Protein AF-A0A151JWE5-F1 (afdb_monomer)

Structure (mmCIF, N/CA/C/O backbone):
data_AF-A0A151JWE5-F1
#
_entry.id   AF-A0A151JWE5-F1
#
loop_
_atom_site.group_PDB
_atom_site.id
_atom_site.type_symbol
_atom_site.label_atom_id
_atom_site.label_alt_id
_atom_site.label_comp_id
_atom_site.label_asym_id
_atom_site.label_entity_id
_atom_site.label_seq_id
_atom_site.pdbx_PDB_ins_code
_atom_site.Cartn_x
_atom_site.Cartn_y
_atom_site.Cartn_z
_atom_site.occupancy
_atom_site.B_iso_or_equiv
_atom_site.auth_seq_id
_atom_site.auth_comp_id
_atom_site.auth_asym_id
_atom_site.auth_atom_id
_atom_site.pdbx_PDB_model_num
ATOM 1 N N . ILE A 1 1 ? 24.139 -17.186 -4.060 1.00 72.81 1 ILE A N 1
ATOM 2 C CA . ILE A 1 1 ? 23.198 -18.020 -3.267 1.00 72.81 1 ILE A CA 1
ATOM 3 C C . ILE A 1 1 ? 23.162 -17.572 -1.804 1.00 72.81 1 ILE A C 1
ATOM 5 O O . ILE A 1 1 ? 22.095 -17.166 -1.374 1.00 72.81 1 ILE A O 1
ATOM 9 N N . ILE A 1 2 ? 24.296 -17.506 -1.084 1.00 84.50 2 ILE A N 1
ATOM 10 C CA . ILE A 1 2 ? 24.333 -16.996 0.308 1.00 84.50 2 ILE A CA 1
ATOM 11 C C . ILE A 1 2 ? 23.831 -15.543 0.440 1.00 84.50 2 ILE A C 1
ATOM 13 O O . ILE A 1 2 ? 23.081 -15.237 1.356 1.00 84.50 2 ILE A O 1
ATOM 17 N N . LEU A 1 3 ? 24.183 -14.654 -0.500 1.00 88.06 3 LEU A N 1
ATOM 18 C CA . LEU A 1 3 ? 23.767 -13.246 -0.449 1.00 88.06 3 LEU A CA 1
ATOM 19 C C . LEU A 1 3 ? 22.253 -13.092 -0.647 1.00 88.06 3 LEU A C 1
ATOM 21 O O . LEU A 1 3 ? 21.606 -12.410 0.134 1.00 88.06 3 LEU A O 1
ATOM 25 N N . PHE A 1 4 ? 21.688 -13.808 -1.623 1.00 89.19 4 PHE A N 1
ATOM 26 C CA . PHE A 1 4 ? 20.242 -13.865 -1.839 1.00 89.19 4 PHE A CA 1
ATOM 27 C C . PHE A 1 4 ? 19.512 -14.427 -0.612 1.00 89.19 4 PHE A C 1
ATOM 29 O O . PHE A 1 4 ? 18.560 -13.824 -0.132 1.00 89.19 4 PHE A O 1
ATOM 36 N N . HIS A 1 5 ? 20.015 -15.532 -0.056 1.00 93.00 5 HIS A N 1
ATOM 37 C CA . HIS A 1 5 ? 19.475 -16.141 1.155 1.00 93.00 5 HIS A CA 1
ATOM 38 C C . HIS A 1 5 ? 19.471 -15.159 2.341 1.00 93.00 5 HIS A C 1
ATOM 40 O O . HIS A 1 5 ? 18.443 -14.975 2.993 1.00 93.00 5 HIS A O 1
ATOM 46 N N . ASN A 1 6 ? 20.577 -14.449 2.573 1.00 92.94 6 ASN A N 1
ATOM 47 C CA . ASN A 1 6 ? 20.672 -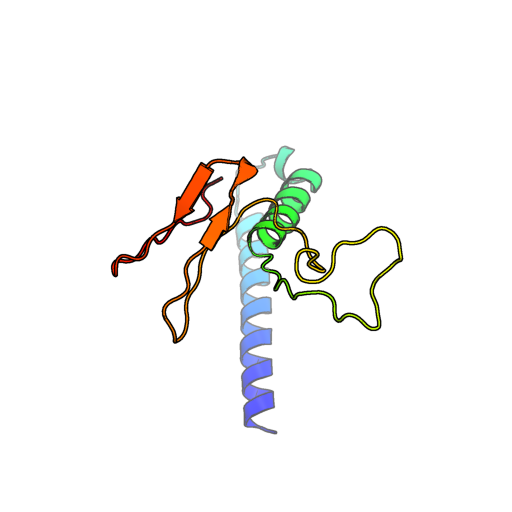13.457 3.642 1.00 92.94 6 ASN A CA 1
ATOM 48 C C . ASN A 1 6 ? 19.700 -12.289 3.423 1.00 92.94 6 ASN A C 1
ATOM 50 O O . ASN A 1 6 ? 19.013 -11.896 4.362 1.00 92.94 6 ASN A O 1
ATOM 54 N N . SER A 1 7 ? 19.568 -11.787 2.191 1.00 93.00 7 SER A N 1
ATOM 55 C CA . SER A 1 7 ? 18.572 -10.762 1.855 1.00 93.00 7 SER A CA 1
ATOM 56 C C . SER A 1 7 ? 17.145 -11.242 2.133 1.00 93.00 7 SER A C 1
ATOM 58 O O . SER A 1 7 ? 16.371 -10.517 2.755 1.00 93.00 7 SER A O 1
ATOM 60 N N . THR A 1 8 ? 16.803 -12.478 1.753 1.00 94.56 8 THR A N 1
ATOM 61 C CA . THR A 1 8 ? 15.467 -13.036 2.013 1.00 94.56 8 THR A CA 1
ATOM 62 C C . THR A 1 8 ? 15.183 -13.224 3.502 1.00 94.56 8 THR A C 1
ATOM 64 O O . THR A 1 8 ? 14.086 -12.903 3.949 1.00 94.56 8 THR A O 1
ATOM 67 N N . ILE A 1 9 ? 16.166 -13.665 4.298 1.00 96.06 9 ILE A N 1
ATOM 68 C CA . ILE A 1 9 ? 16.002 -13.828 5.750 1.00 96.06 9 ILE A CA 1
ATOM 69 C C . ILE A 1 9 ? 15.843 -12.477 6.448 1.00 96.06 9 ILE A C 1
ATOM 71 O O . ILE A 1 9 ? 15.027 -12.364 7.362 1.00 96.06 9 ILE A O 1
ATOM 75 N N . ILE A 1 10 ? 16.569 -11.442 6.016 1.00 96.19 10 ILE A N 1
ATOM 76 C CA . ILE A 1 10 ? 16.430 -10.090 6.577 1.00 96.19 10 ILE A CA 1
ATOM 77 C C . ILE A 1 10 ? 15.015 -9.557 6.327 1.00 96.19 10 ILE A C 1
ATOM 79 O O . ILE A 1 10 ? 14.370 -9.072 7.251 1.00 96.19 10 ILE A O 1
ATOM 83 N N . ILE A 1 11 ? 14.495 -9.710 5.107 1.00 96.44 11 ILE A N 1
ATOM 84 C CA . ILE A 1 11 ? 13.136 -9.265 4.766 1.00 96.44 11 ILE A CA 1
ATOM 85 C C . ILE A 1 11 ? 12.089 -10.066 5.552 1.00 96.44 11 ILE A C 1
ATOM 87 O O . ILE A 1 11 ? 11.165 -9.487 6.121 1.00 96.44 11 ILE A O 1
ATOM 91 N N . LEU A 1 12 ? 12.253 -11.389 5.644 1.00 96.50 12 LEU A N 1
ATOM 92 C CA . LEU A 1 12 ? 11.336 -12.257 6.382 1.00 96.50 12 LEU A CA 1
ATOM 93 C C . LEU A 1 12 ? 11.287 -11.891 7.872 1.00 96.50 12 LEU A C 1
ATOM 95 O O . LEU A 1 12 ? 10.208 -11.714 8.432 1.00 96.50 12 LEU A O 1
ATOM 99 N N . THR A 1 13 ? 12.449 -11.762 8.514 1.00 96.12 13 THR A N 1
ATOM 100 C CA . THR A 1 13 ? 12.540 -11.420 9.943 1.00 96.12 13 THR A CA 1
ATOM 101 C C . THR A 1 13 ? 12.033 -10.008 10.228 1.00 96.12 13 THR A C 1
ATOM 103 O O . THR A 1 13 ? 11.400 -9.777 11.258 1.00 96.12 13 THR A O 1
ATOM 106 N N . PHE A 1 14 ? 12.223 -9.067 9.303 1.00 96.62 14 PHE A N 1
ATOM 107 C CA . PHE A 1 14 ? 11.643 -7.732 9.405 1.00 96.62 14 PHE A CA 1
ATOM 108 C C . PHE A 1 14 ? 10.108 -7.768 9.412 1.00 96.62 14 PHE A C 1
ATOM 110 O O . PHE A 1 14 ? 9.477 -7.188 10.293 1.00 96.62 14 PHE A O 1
ATOM 117 N N . ILE A 1 15 ? 9.492 -8.507 8.486 1.00 96.50 15 ILE A N 1
ATOM 118 C CA . ILE A 1 15 ? 8.027 -8.614 8.412 1.00 96.50 15 ILE A CA 1
ATOM 119 C C . ILE A 1 15 ? 7.464 -9.319 9.654 1.00 96.50 15 ILE A C 1
ATOM 121 O O . ILE A 1 15 ? 6.482 -8.857 10.237 1.00 96.50 15 ILE A O 1
ATOM 125 N N . THR A 1 16 ? 8.085 -10.412 10.108 1.00 96.12 16 THR A N 1
ATOM 126 C CA . THR A 1 16 ? 7.581 -11.161 11.272 1.00 96.12 16 THR A CA 1
ATOM 127 C C . THR A 1 16 ? 7.698 -10.370 12.571 1.00 96.12 16 THR A C 1
ATOM 129 O O . THR A 1 16 ? 6.759 -10.374 13.368 1.00 96.12 16 THR A O 1
ATOM 132 N N . THR A 1 17 ? 8.797 -9.641 12.777 1.00 96.44 17 THR A N 1
ATOM 133 C CA . THR A 1 17 ? 8.962 -8.768 13.952 1.00 96.44 17 THR A CA 1
ATOM 134 C C . THR A 1 17 ? 7.993 -7.586 13.936 1.00 96.44 17 THR A C 1
ATOM 136 O O . THR A 1 17 ? 7.455 -7.233 14.986 1.00 96.44 17 THR A O 1
ATOM 139 N N . LEU A 1 18 ? 7.693 -7.027 12.759 1.00 95.00 18 LEU A N 1
ATOM 140 C CA . LEU A 1 18 ? 6.697 -5.967 12.595 1.00 95.00 18 LEU A CA 1
ATOM 141 C C . LEU A 1 18 ? 5.293 -6.451 12.982 1.00 95.00 18 LEU A C 1
ATOM 143 O O . LEU A 1 18 ? 4.616 -5.802 13.779 1.00 95.00 18 LEU A O 1
ATOM 147 N N . ILE A 1 19 ? 4.870 -7.614 12.481 1.00 96.25 19 ILE A N 1
ATOM 148 C CA . ILE A 1 19 ? 3.562 -8.200 12.821 1.00 96.25 19 ILE A CA 1
ATOM 149 C C . ILE A 1 19 ? 3.492 -8.520 14.318 1.00 96.25 19 ILE A C 1
ATOM 151 O O . ILE A 1 19 ? 2.513 -8.181 14.984 1.00 96.25 19 ILE A O 1
ATOM 155 N N . PHE A 1 20 ? 4.548 -9.120 14.868 1.00 95.56 20 PHE A N 1
ATOM 156 C CA . PHE A 1 20 ? 4.634 -9.428 16.293 1.00 95.56 20 PHE A CA 1
ATOM 157 C C . PHE A 1 20 ? 4.486 -8.172 17.163 1.00 95.56 20 PHE A C 1
ATOM 159 O O . PHE A 1 20 ? 3.719 -8.166 18.127 1.00 95.56 20 PHE A O 1
ATOM 166 N N . PHE A 1 21 ? 5.149 -7.077 16.784 1.00 95.06 21 PHE A N 1
ATOM 167 C CA . PHE A 1 21 ? 5.015 -5.789 17.459 1.00 95.06 21 PHE A CA 1
ATOM 168 C C . PHE A 1 21 ? 3.579 -5.242 17.409 1.00 95.06 21 PHE A C 1
ATOM 170 O O . PHE A 1 21 ? 3.078 -4.759 18.427 1.00 95.06 21 PHE A O 1
ATOM 177 N N . ILE A 1 22 ? 2.892 -5.345 16.265 1.00 92.38 22 ILE A N 1
ATOM 178 C CA . ILE A 1 22 ? 1.494 -4.902 16.121 1.00 92.38 22 ILE A CA 1
ATOM 179 C C . ILE A 1 22 ? 0.569 -5.692 17.054 1.00 92.38 22 ILE A C 1
ATOM 181 O O . ILE A 1 22 ? -0.264 -5.091 17.734 1.00 92.38 22 ILE A O 1
ATOM 185 N N . ILE A 1 23 ? 0.739 -7.015 17.137 1.00 91.88 23 ILE A N 1
ATOM 186 C CA . ILE A 1 23 ? -0.070 -7.876 18.014 1.00 91.88 23 ILE A CA 1
ATOM 187 C C . ILE A 1 23 ? 0.137 -7.491 19.480 1.00 91.88 23 ILE A C 1
ATOM 189 O O . ILE A 1 23 ? -0.832 -7.259 20.202 1.00 91.88 23 ILE A O 1
ATOM 193 N N . ILE A 1 24 ? 1.394 -7.351 19.912 1.00 92.88 24 ILE A N 1
ATOM 194 C CA . ILE A 1 24 ? 1.730 -6.920 21.275 1.00 92.88 24 ILE A CA 1
ATOM 195 C C . ILE A 1 24 ? 1.078 -5.575 21.592 1.00 92.88 24 ILE A C 1
ATOM 197 O O . ILE A 1 24 ? 0.421 -5.410 22.621 1.00 92.88 24 ILE A O 1
ATOM 201 N N . ARG A 1 25 ? 1.231 -4.604 20.690 1.00 89.12 25 ARG A N 1
ATO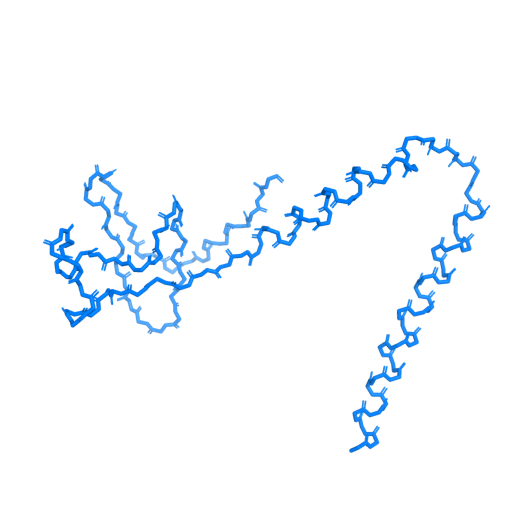M 202 C CA . ARG A 1 25 ? 0.688 -3.258 20.871 1.00 89.12 25 ARG A CA 1
ATOM 203 C C . ARG A 1 25 ? -0.839 -3.250 20.912 1.00 89.12 25 ARG A C 1
ATOM 205 O O . ARG A 1 25 ? -1.406 -2.440 21.638 1.00 89.12 25 ARG A O 1
ATOM 212 N N . SER A 1 26 ? -1.492 -4.151 20.179 1.00 82.38 26 SER A N 1
ATOM 213 C CA . SER A 1 26 ? -2.945 -4.331 20.216 1.00 82.38 26 SER A CA 1
ATOM 214 C C . SER A 1 26 ? -3.422 -4.833 21.583 1.00 82.38 26 SER A C 1
ATOM 216 O O . SER A 1 26 ? -4.360 -4.268 22.137 1.00 82.38 26 SER A O 1
ATOM 218 N N . ILE A 1 27 ? -2.724 -5.805 22.183 1.00 87.12 27 ILE A N 1
ATOM 219 C CA . ILE A 1 27 ? -3.067 -6.356 23.508 1.00 87.12 27 ILE A CA 1
ATOM 220 C C . ILE A 1 27 ? -2.921 -5.300 24.615 1.00 87.12 27 ILE A C 1
ATOM 222 O O . ILE A 1 27 ? -3.749 -5.232 25.522 1.00 87.12 27 ILE A O 1
ATOM 226 N N . TYR A 1 28 ? -1.889 -4.454 24.543 1.00 88.25 28 TYR A N 1
ATOM 227 C CA . TYR A 1 28 ? -1.669 -3.384 25.524 1.00 88.25 28 TYR A CA 1
ATOM 228 C C . TYR A 1 28 ? -2.550 -2.145 25.309 1.00 88.25 28 TYR A C 1
ATOM 230 O O . TYR A 1 28 ? -2.554 -1.241 26.150 1.00 88.25 28 TYR A O 1
ATOM 238 N N . ASN A 1 29 ? -3.296 -2.066 24.206 1.00 83.69 29 ASN A N 1
ATOM 239 C CA . ASN A 1 29 ? -4.150 -0.921 23.936 1.00 83.69 29 ASN A CA 1
ATOM 240 C C . ASN A 1 29 ? -5.471 -1.023 24.717 1.00 83.69 29 ASN A C 1
ATOM 242 O O . ASN A 1 29 ? -6.293 -1.901 24.477 1.00 83.69 29 ASN A O 1
ATOM 246 N N . LYS A 1 30 ? -5.706 -0.076 25.630 1.00 75.75 30 LYS A N 1
ATOM 247 C CA . LYS A 1 30 ? -6.943 0.002 26.429 1.00 75.75 30 LYS A CA 1
ATOM 248 C C . LYS A 1 30 ? -8.132 0.585 25.644 1.00 75.75 30 LYS A C 1
ATOM 250 O O . LYS A 1 30 ? -9.272 0.475 26.090 1.00 75.75 30 LYS A O 1
ATOM 255 N N . LEU A 1 31 ? -7.880 1.221 24.496 1.00 79.44 31 LEU A N 1
ATOM 256 C CA . LEU A 1 31 ? -8.904 1.830 23.647 1.00 79.44 31 LEU A CA 1
ATOM 257 C C . LEU A 1 31 ? -9.496 0.785 22.692 1.00 79.44 31 LEU A C 1
ATOM 259 O O . LEU A 1 31 ? -8.896 0.454 21.670 1.00 79.44 31 LEU A O 1
ATOM 263 N N . I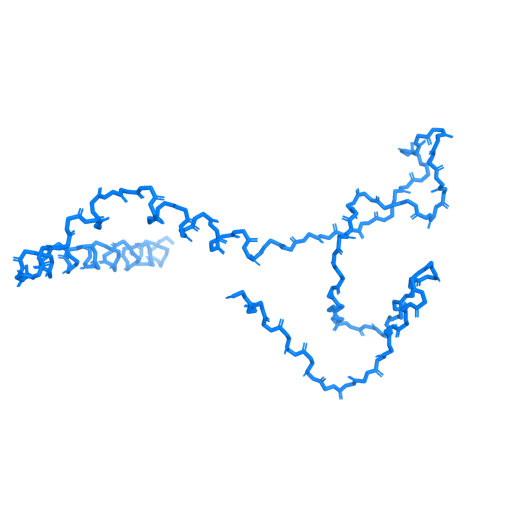LE A 1 32 ? -10.692 0.285 23.011 1.00 70.12 32 ILE A N 1
ATOM 264 C CA . ILE A 1 32 ? -11.430 -0.650 22.154 1.00 70.12 32 ILE A CA 1
ATOM 265 C C . ILE A 1 32 ? -12.335 0.155 21.214 1.00 70.12 32 ILE A C 1
ATOM 267 O O . ILE A 1 32 ? -13.462 0.506 21.561 1.00 70.12 32 ILE A O 1
ATOM 271 N N . ASN A 1 33 ? -11.850 0.440 20.005 1.00 73.00 33 ASN A N 1
ATOM 272 C CA . ASN A 1 33 ? -12.684 0.965 18.923 1.00 73.00 33 ASN A CA 1
ATOM 273 C C . ASN A 1 33 ? -13.383 -0.202 18.213 1.00 73.00 33 ASN A C 1
ATOM 275 O O . ASN A 1 33 ? -12.777 -0.879 17.387 1.00 73.00 33 ASN A O 1
ATOM 279 N N . ARG A 1 34 ? -14.668 -0.436 18.516 1.00 65.81 34 ARG A N 1
ATOM 280 C CA . ARG A 1 34 ? -15.466 -1.521 17.905 1.00 65.81 34 ARG A CA 1
ATOM 281 C C . ARG A 1 34 ? -15.578 -1.393 16.377 1.00 65.81 34 ARG A C 1
ATOM 283 O O . ARG A 1 34 ? -15.574 -2.408 15.695 1.00 65.81 34 ARG A O 1
ATOM 290 N N . PHE A 1 35 ? -15.597 -0.166 15.855 1.00 65.88 35 PHE A N 1
ATOM 291 C CA . PHE A 1 35 ? -15.661 0.121 14.415 1.00 65.88 35 PHE A CA 1
ATOM 292 C C . PHE A 1 35 ? -14.401 -0.288 13.635 1.00 65.88 35 PHE A C 1
ATOM 294 O O . PHE A 1 35 ? -14.459 -0.424 12.422 1.00 65.88 35 PHE A O 1
ATOM 301 N N . LEU A 1 36 ? -13.263 -0.512 14.306 1.00 63.69 36 LEU A N 1
ATOM 302 C CA . LEU A 1 36 ? -12.015 -0.904 13.639 1.00 63.69 36 LEU A CA 1
ATOM 303 C C . LEU A 1 36 ? -11.997 -2.394 13.241 1.00 63.69 36 LEU A C 1
ATOM 305 O O . LEU A 1 36 ? -11.213 -2.785 12.385 1.00 63.69 36 LEU A O 1
ATOM 309 N N . LEU A 1 37 ? -12.862 -3.220 13.846 1.00 62.84 37 LEU A N 1
ATOM 310 C CA . LEU A 1 37 ? -13.028 -4.642 13.505 1.00 62.84 37 LEU A CA 1
ATOM 311 C C . LEU A 1 37 ? -13.956 -4.866 12.301 1.00 62.84 37 LEU A C 1
ATOM 313 O O . LEU A 1 37 ? -14.034 -5.982 11.790 1.00 62.84 37 LEU A O 1
ATOM 317 N N . GLU A 1 38 ? -14.657 -3.832 11.830 1.00 71.12 38 GLU A N 1
ATOM 318 C CA . GLU A 1 38 ? -15.336 -3.885 10.538 1.00 71.12 38 GLU A CA 1
ATOM 319 C C . GLU A 1 38 ? -14.275 -3.753 9.437 1.00 71.12 38 GLU A C 1
ATOM 321 O O . GLU A 1 38 ? -13.897 -2.660 9.011 1.00 71.12 38 GLU A O 1
ATOM 326 N N . HIS A 1 39 ? -13.764 -4.911 9.012 1.00 66.94 39 HIS A N 1
ATOM 327 C CA . HIS A 1 39 ? -12.664 -5.063 8.056 1.00 66.94 39 HIS A CA 1
ATOM 328 C C . HIS A 1 39 ? -12.858 -4.284 6.747 1.00 66.94 3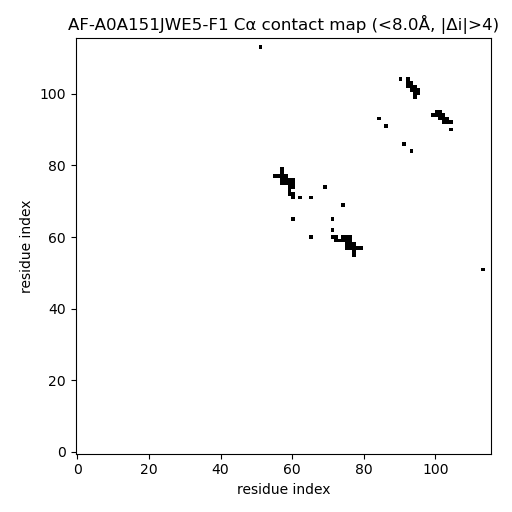9 HIS A C 1
ATOM 330 O O . HIS A 1 39 ? -11.883 -3.841 6.147 1.00 66.94 39 HIS A O 1
ATOM 336 N N . GLN A 1 40 ? -14.104 -4.036 6.346 1.00 67.56 40 GLN A N 1
ATOM 337 C CA . GLN A 1 40 ? -14.449 -3.423 5.067 1.00 67.56 40 GLN A CA 1
ATOM 338 C C . GLN A 1 40 ? -13.814 -2.039 4.849 1.00 67.56 40 GLN A C 1
ATOM 340 O O . GLN A 1 40 ? -13.453 -1.704 3.726 1.00 67.56 40 GLN A O 1
ATOM 345 N N . THR A 1 41 ? -13.623 -1.233 5.899 1.00 75.81 41 THR A N 1
ATOM 346 C CA . THR A 1 41 ? -13.002 0.098 5.746 1.00 75.81 41 THR A CA 1
ATOM 347 C C . THR A 1 41 ? -11.495 0.017 5.505 1.00 75.81 41 THR A C 1
ATOM 349 O O . THR A 1 41 ? -10.977 0.727 4.648 1.00 75.81 41 THR A O 1
ATOM 352 N N . ILE A 1 42 ? -10.795 -0.874 6.211 1.00 81.50 42 ILE A N 1
ATOM 353 C CA . ILE A 1 42 ? -9.350 -1.094 6.047 1.00 81.50 42 ILE A CA 1
ATOM 354 C C . ILE A 1 42 ? -9.072 -1.720 4.679 1.00 81.50 42 ILE A C 1
ATOM 356 O O . ILE A 1 42 ? -8.086 -1.364 4.033 1.00 81.50 42 ILE A O 1
ATOM 360 N N . GLU A 1 43 ? -9.962 -2.608 4.227 1.00 80.00 43 GLU A N 1
ATOM 361 C CA . GLU A 1 43 ? -9.836 -3.249 2.925 1.00 80.00 43 GLU A CA 1
ATOM 362 C C . GLU A 1 43 ? -9.933 -2.244 1.773 1.00 80.00 43 GLU A C 1
ATOM 364 O O . GLU A 1 43 ? -9.066 -2.195 0.903 1.00 80.00 43 GLU A O 1
ATOM 369 N N . ILE A 1 44 ? -10.917 -1.346 1.838 1.00 81.31 44 ILE A N 1
ATOM 370 C CA . ILE A 1 44 ? -11.081 -0.282 0.842 1.00 81.31 44 ILE A CA 1
ATOM 371 C C . ILE A 1 44 ? -9.871 0.669 0.828 1.00 81.31 44 ILE A C 1
ATOM 373 O O . ILE A 1 44 ? -9.468 1.127 -0.239 1.00 81.31 44 ILE A O 1
ATOM 377 N N . ILE A 1 45 ? -9.268 0.966 1.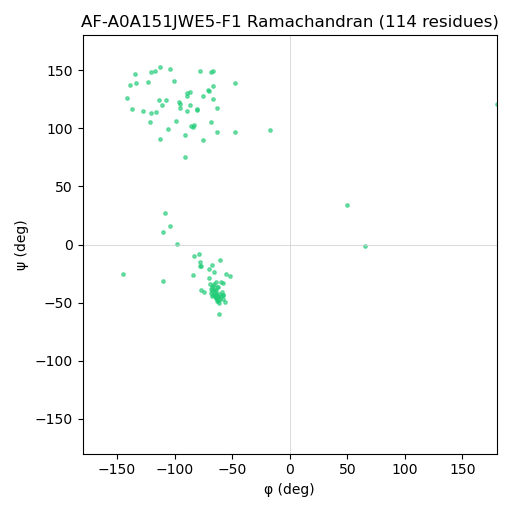986 1.00 83.81 45 ILE A N 1
ATOM 378 C CA . ILE A 1 45 ? -8.113 1.876 2.064 1.00 83.81 45 ILE A CA 1
ATOM 379 C C . ILE A 1 45 ? -6.876 1.277 1.380 1.00 83.81 45 ILE A C 1
ATOM 381 O O . ILE A 1 45 ? -6.196 2.002 0.651 1.00 83.81 45 ILE A O 1
ATOM 385 N N . TYR A 1 46 ? -6.573 -0.015 1.587 1.00 82.94 46 TYR A N 1
ATOM 386 C CA . TYR A 1 46 ? -5.407 -0.621 0.928 1.00 82.94 46 TYR A CA 1
ATOM 387 C C . TYR A 1 46 ? -5.626 -0.732 -0.582 1.00 82.94 46 TYR A C 1
ATOM 389 O O . TYR A 1 46 ? -4.723 -0.407 -1.348 1.00 82.94 46 TYR A O 1
ATOM 397 N N . GLU A 1 47 ? -6.827 -1.131 -1.011 1.00 79.19 47 GLU A N 1
ATOM 398 C CA . GLU A 1 47 ? -7.125 -1.311 -2.431 1.00 79.19 47 GLU A CA 1
ATOM 399 C C . GLU A 1 47 ? -7.036 0.037 -3.156 1.00 79.19 47 GLU A C 1
ATOM 401 O O . GLU A 1 47 ? -6.362 0.168 -4.177 1.00 79.19 47 GLU A O 1
ATOM 406 N N . TYR A 1 48 ? -7.630 1.084 -2.571 1.00 79.38 48 TYR A N 1
ATOM 407 C CA . TYR A 1 48 ? -7.582 2.436 -3.123 1.00 79.38 48 TYR A CA 1
ATOM 408 C C . TYR A 1 48 ? -6.162 3.007 -3.183 1.00 79.38 48 TYR A C 1
ATOM 410 O O . TYR A 1 48 ? -5.828 3.683 -4.154 1.00 79.38 48 TYR A O 1
ATOM 418 N N . SER A 1 49 ? -5.311 2.714 -2.193 1.00 79.88 49 SER A N 1
ATOM 419 C CA . SER A 1 49 ? -3.901 3.124 -2.199 1.00 79.88 49 SER A CA 1
ATOM 420 C C . SER A 1 49 ? -3.157 2.582 -3.422 1.00 79.88 49 SER A C 1
ATOM 422 O O . SER A 1 49 ? -2.438 3.334 -4.083 1.00 79.88 49 SER A O 1
ATOM 424 N N . ASP A 1 50 ? -3.368 1.314 -3.774 1.00 72.62 50 ASP A N 1
ATOM 425 C CA . ASP A 1 50 ? -2.721 0.695 -4.936 1.00 72.62 50 ASP A CA 1
ATOM 426 C C . ASP A 1 50 ? -3.241 1.273 -6.262 1.00 72.62 50 ASP A C 1
ATOM 428 O O . ASP A 1 50 ? -2.463 1.479 -7.199 1.00 72.62 50 ASP A O 1
ATOM 432 N N . PHE A 1 51 ? -4.523 1.651 -6.329 1.00 70.06 51 PHE A N 1
ATOM 433 C CA . PHE A 1 51 ? -5.102 2.293 -7.515 1.00 70.06 51 PHE A CA 1
ATOM 434 C C . PHE A 1 51 ? -4.520 3.681 -7.824 1.00 70.06 51 PHE A C 1
ATOM 436 O O . PHE A 1 51 ? -4.560 4.111 -8.979 1.00 70.06 51 PHE A O 1
ATOM 443 N N . THR A 1 52 ? -3.953 4.385 -6.839 1.00 67.06 52 THR A N 1
ATOM 444 C CA . THR A 1 52 ? -3.378 5.726 -7.062 1.00 67.06 52 THR A CA 1
ATOM 445 C C . THR A 1 52 ? -2.092 5.723 -7.896 1.00 67.06 52 THR A C 1
ATOM 447 O O . THR A 1 52 ? -1.770 6.737 -8.514 1.00 67.06 52 THR A O 1
ATOM 450 N N . ASN A 1 53 ? -1.383 4.591 -7.969 1.00 64.44 53 ASN A N 1
ATOM 451 C CA . ASN A 1 53 ? -0.061 4.491 -8.601 1.00 64.44 53 ASN A CA 1
ATOM 452 C C . ASN A 1 53 ? -0.076 3.821 -9.980 1.00 64.44 53 ASN A C 1
ATOM 454 O O . ASN A 1 53 ? 0.967 3.412 -10.490 1.00 64.44 53 ASN A O 1
ATOM 458 N N . ILE A 1 54 ? -1.247 3.691 -10.601 1.00 69.94 54 ILE A N 1
ATOM 459 C CA . ILE A 1 54 ? -1.361 3.005 -11.882 1.00 69.94 54 ILE A CA 1
ATOM 460 C C . ILE A 1 54 ? -1.017 3.969 -13.024 1.00 69.94 54 ILE A C 1
ATOM 462 O O . ILE A 1 54 ? -1.829 4.804 -13.428 1.00 69.94 54 ILE A O 1
ATOM 466 N N . SER A 1 55 ? 0.188 3.827 -13.573 1.00 67.62 55 SER A N 1
ATOM 467 C CA . SER A 1 55 ? 0.602 4.443 -14.833 1.00 67.62 55 SER A CA 1
ATOM 468 C C . SER A 1 55 ? 0.533 3.424 -15.974 1.00 67.62 55 SER A C 1
ATOM 470 O O . SER A 1 55 ? 0.865 2.251 -15.814 1.00 67.62 55 SER A O 1
ATOM 472 N N . PHE A 1 56 ? 0.078 3.874 -17.145 1.00 68.31 56 PHE A N 1
ATOM 473 C CA . PHE A 1 56 ? 0.045 3.063 -18.359 1.00 68.31 56 PHE A CA 1
ATOM 474 C C . PHE A 1 56 ? 0.598 3.853 -19.536 1.00 68.31 56 PHE A C 1
ATOM 476 O O . PHE A 1 56 ? 0.240 5.017 -19.733 1.00 68.31 56 PHE A O 1
ATOM 483 N N . ASP A 1 57 ? 1.384 3.177 -20.366 1.00 70.62 57 ASP A N 1
ATOM 484 C CA . ASP A 1 57 ? 1.846 3.724 -21.634 1.00 70.62 57 ASP A CA 1
ATOM 485 C C . ASP A 1 57 ? 0.741 3.663 -22.697 1.00 70.62 57 ASP A C 1
ATOM 487 O O . ASP A 1 57 ? -0.123 2.776 -22.704 1.00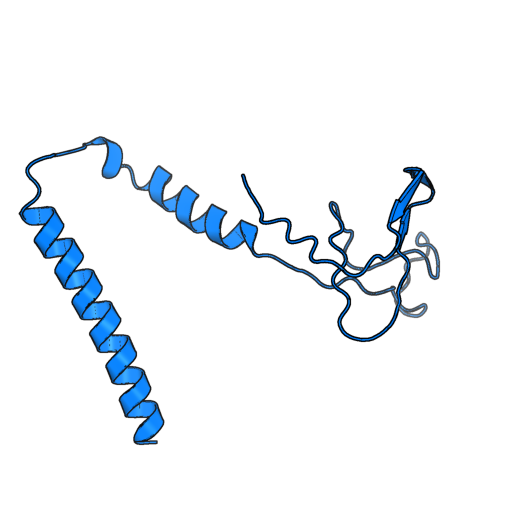 70.62 57 ASP A O 1
ATOM 491 N N . SER A 1 58 ? 0.765 4.621 -23.624 1.00 74.62 58 SER A N 1
ATOM 492 C CA . SER A 1 58 ? -0.207 4.722 -24.712 1.00 74.62 58 SER A CA 1
ATOM 493 C C . SER A 1 58 ? 0.508 4.816 -26.062 1.00 74.62 58 SER A C 1
ATOM 495 O O . SER A 1 58 ? 1.186 5.810 -26.330 1.00 74.62 58 SER A O 1
ATOM 497 N N . PHE A 1 59 ? 0.330 3.810 -26.924 1.00 80.00 59 PHE A N 1
ATOM 498 C CA . PHE A 1 59 ? 0.966 3.735 -28.245 1.00 80.00 59 PHE A CA 1
ATOM 499 C C . PHE A 1 59 ? -0.048 3.857 -29.393 1.00 80.00 59 PHE A C 1
ATOM 501 O O . PHE A 1 59 ? -1.229 3.533 -29.251 1.00 80.00 59 PHE A O 1
ATOM 508 N N . ILE A 1 60 ? 0.415 4.361 -30.543 1.00 82.12 60 ILE A N 1
ATOM 509 C CA . ILE A 1 60 ? -0.392 4.472 -31.767 1.00 82.12 60 ILE A CA 1
ATOM 510 C C . ILE A 1 60 ? -0.622 3.075 -32.350 1.00 82.12 60 ILE A C 1
ATOM 512 O O . ILE A 1 60 ? 0.333 2.327 -32.555 1.00 82.12 60 ILE A O 1
ATOM 516 N N . ILE A 1 61 ? -1.873 2.771 -32.707 1.00 83.50 61 ILE A N 1
ATOM 517 C CA . ILE A 1 61 ? -2.228 1.492 -33.334 1.00 83.50 61 ILE A CA 1
ATOM 518 C C . ILE A 1 61 ? -1.584 1.407 -34.728 1.00 83.50 61 ILE A C 1
ATOM 520 O O . ILE A 1 61 ? -1.827 2.286 -35.569 1.00 83.50 61 ILE A O 1
ATOM 524 N N . PRO A 1 62 ? -0.806 0.351 -35.029 1.00 80.38 62 PRO A N 1
ATOM 525 C CA . PRO A 1 62 ? -0.219 0.173 -36.348 1.00 80.38 62 PRO A CA 1
ATOM 526 C C . PRO A 1 62 ? -1.301 -0.120 -37.395 1.00 80.38 62 PRO A C 1
ATOM 528 O O . PRO A 1 62 ? -2.304 -0.781 -37.125 1.00 80.38 62 PRO A O 1
ATOM 531 N N . SER A 1 63 ? -1.071 0.321 -38.636 1.00 78.50 63 SER A N 1
ATOM 532 C CA . SER A 1 63 ? -2.058 0.225 -39.729 1.00 78.50 63 SER A CA 1
ATOM 533 C C . SER A 1 63 ? -2.565 -1.200 -39.994 1.00 78.50 63 SER A C 1
ATOM 535 O O . SER A 1 63 ? -3.678 -1.369 -40.479 1.00 78.50 63 SER A O 1
ATOM 537 N N . ASN A 1 64 ? -1.772 -2.217 -39.649 1.00 81.50 64 ASN A N 1
ATOM 538 C CA . ASN A 1 64 ? -2.093 -3.624 -39.885 1.00 81.50 64 ASN A CA 1
ATOM 539 C C . ASN A 1 64 ? -3.120 -4.196 -38.891 1.00 81.50 64 ASN A C 1
ATOM 541 O O . ASN A 1 64 ? -3.713 -5.232 -39.169 1.00 81.50 64 ASN A O 1
ATOM 545 N N . GLN A 1 65 ? -3.329 -3.547 -37.743 1.00 79.06 65 GLN A N 1
ATOM 546 C CA . GLN A 1 65 ? -4.247 -3.994 -36.681 1.00 79.06 65 GLN A CA 1
ATOM 547 C C . GLN A 1 65 ? -5.482 -3.084 -36.563 1.00 79.06 65 GLN A C 1
ATOM 549 O O . GLN A 1 65 ? -6.252 -3.155 -35.606 1.00 79.06 65 GLN A O 1
ATOM 554 N N . LEU A 1 66 ? -5.668 -2.191 -37.535 1.00 83.19 66 LEU A N 1
ATOM 555 C CA . LEU A 1 66 ? -6.636 -1.111 -37.464 1.00 83.19 66 LEU A CA 1
ATOM 556 C C . LEU A 1 66 ? -8.018 -1.579 -37.952 1.00 83.19 66 LEU A C 1
ATOM 558 O O . LEU A 1 66 ? -8.179 -1.988 -39.099 1.00 83.19 66 LEU A O 1
ATOM 562 N N . LEU A 1 67 ? -9.033 -1.503 -37.083 1.00 83.19 67 LEU A N 1
ATOM 563 C CA . LEU A 1 67 ? -10.417 -1.816 -37.459 1.00 83.19 67 LEU A CA 1
ATOM 564 C C . LEU A 1 67 ? -10.961 -0.789 -38.477 1.00 83.19 67 LEU A C 1
ATOM 566 O O . LEU A 1 67 ? -10.624 0.391 -38.373 1.00 83.19 67 LEU A O 1
ATOM 570 N N . PRO A 1 68 ?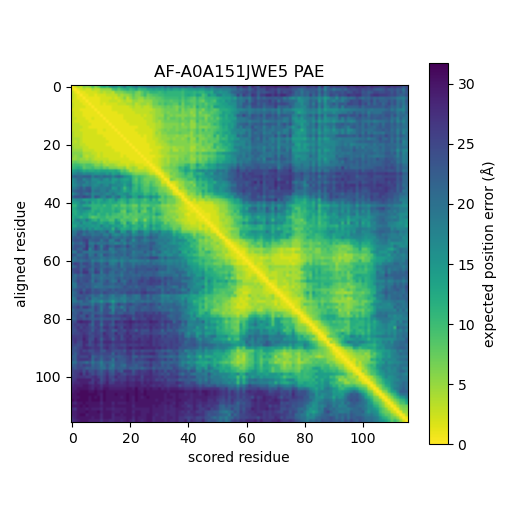 -11.875 -1.172 -39.393 1.00 79.69 68 PRO A N 1
ATOM 571 C CA . PRO A 1 68 ? -12.360 -0.307 -40.481 1.00 79.69 68 PRO A CA 1
ATOM 572 C C . PRO A 1 68 ? -13.060 0.989 -40.027 1.00 79.69 68 PRO A C 1
ATOM 574 O O . PRO A 1 68 ? -13.238 1.898 -40.828 1.00 79.69 68 PRO A O 1
ATOM 577 N N . ASN A 1 69 ? -13.422 1.108 -38.744 1.00 84.56 69 ASN A N 1
ATOM 578 C CA . ASN A 1 69 ? -14.046 2.295 -38.143 1.00 84.56 69 ASN A CA 1
ATOM 579 C C . ASN A 1 69 ? -13.096 3.070 -37.200 1.00 84.56 69 ASN A C 1
ATOM 581 O O . ASN A 1 69 ? -13.510 3.673 -36.206 1.00 84.56 69 ASN A O 1
ATOM 585 N N . LYS A 1 70 ? -11.785 2.983 -37.434 1.00 81.88 70 LYS A N 1
ATOM 586 C CA . LYS A 1 70 ? -10.748 3.661 -36.647 1.00 81.88 70 LYS A CA 1
ATOM 587 C C . LYS A 1 70 ? -9.951 4.594 -37.567 1.00 81.88 70 LYS A C 1
ATOM 589 O O . LYS A 1 70 ? -9.790 4.326 -38.751 1.00 81.88 70 LYS A O 1
ATOM 594 N N . PHE A 1 71 ? -9.460 5.709 -37.027 1.00 80.81 71 PHE A N 1
ATOM 595 C CA . PHE A 1 71 ? -8.665 6.675 -37.784 1.00 80.81 71 PHE A CA 1
ATOM 596 C C . PHE A 1 71 ? -7.182 6.311 -37.720 1.00 80.81 71 PHE A 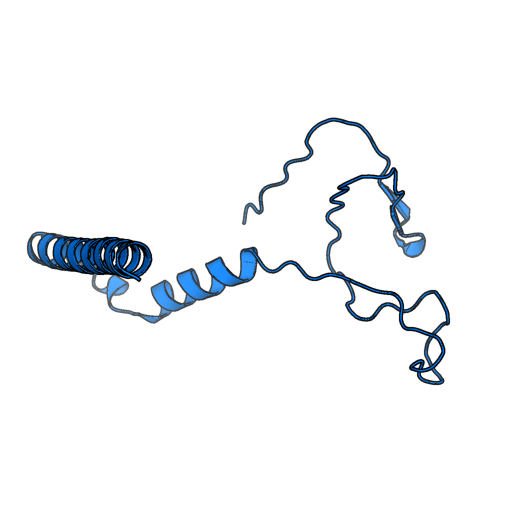C 1
ATOM 598 O O . PHE A 1 71 ? -6.629 6.098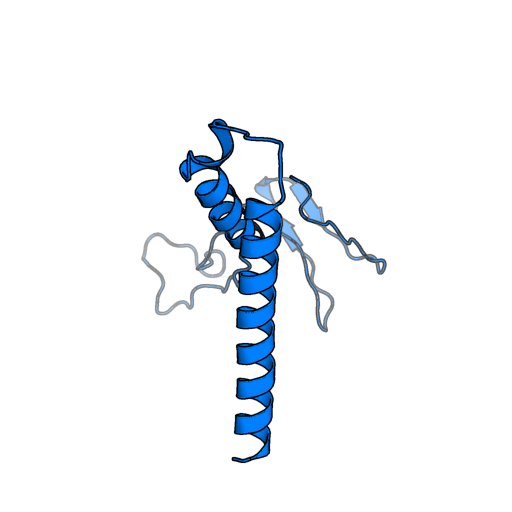 -36.637 1.00 80.81 71 PHE A O 1
ATOM 605 N N . ARG A 1 72 ? -6.529 6.275 -38.884 1.00 78.88 72 ARG A N 1
ATOM 606 C CA . ARG A 1 72 ? -5.086 6.032 -38.999 1.00 78.88 72 ARG A CA 1
ATOM 607 C C . ARG A 1 72 ? -4.309 7.203 -38.388 1.00 78.88 72 ARG A C 1
ATOM 609 O O . ARG A 1 72 ? -4.659 8.351 -38.640 1.00 78.88 72 ARG A O 1
ATOM 616 N N . LEU A 1 73 ? -3.261 6.909 -37.614 1.00 77.62 73 LEU A N 1
ATOM 617 C CA . LEU A 1 73 ? -2.383 7.882 -36.928 1.00 77.62 73 LEU A CA 1
ATOM 618 C C . LEU A 1 73 ? -3.032 8.729 -35.818 1.00 77.62 73 LEU A C 1
ATOM 620 O O . LEU A 1 73 ? -2.342 9.533 -35.200 1.00 77.62 73 LEU A O 1
ATOM 624 N N . LEU A 1 74 ? -4.329 8.562 -35.552 1.00 77.81 74 LEU A N 1
ATOM 625 C CA . LEU A 1 74 ? -5.027 9.279 -34.479 1.00 77.81 74 LEU A CA 1
ATOM 626 C C . LEU A 1 74 ? -5.417 8.351 -33.329 1.00 77.81 74 LEU A C 1
ATOM 628 O O . LEU A 1 74 ? -5.488 8.779 -32.178 1.00 77.81 74 LEU A O 1
ATOM 632 N N . ASN A 1 75 ? -5.698 7.086 -33.638 1.00 77.00 75 ASN A N 1
ATOM 633 C CA . ASN A 1 75 ? -6.171 6.148 -32.639 1.00 77.00 75 ASN A CA 1
ATOM 634 C C . ASN A 1 75 ? -5.002 5.475 -31.915 1.00 77.00 75 ASN A C 1
ATOM 636 O O . ASN A 1 75 ? -4.069 4.960 -32.528 1.00 77.00 75 ASN A O 1
ATOM 640 N N . VAL A 1 76 ? -5.112 5.495 -30.593 1.00 76.81 76 VAL A N 1
ATOM 641 C CA . VAL A 1 76 ? -4.142 4.993 -29.621 1.00 76.81 76 VAL A CA 1
ATOM 642 C C . VAL A 1 76 ? -4.805 3.853 -28.842 1.00 76.81 76 VAL A C 1
ATOM 644 O O . VAL A 1 76 ? -6.033 3.873 -28.679 1.00 76.81 76 VAL A O 1
ATOM 647 N N . ASP A 1 77 ? -4.013 2.877 -28.396 1.00 75.56 77 ASP A N 1
ATOM 648 C CA . ASP A 1 77 ? -4.481 1.685 -27.673 1.00 75.56 77 ASP A CA 1
ATOM 649 C C . ASP A 1 77 ? -5.172 2.044 -26.352 1.00 75.56 77 ASP A C 1
ATOM 651 O O . ASP A 1 77 ? -6.369 1.805 -26.171 1.00 75.56 77 ASP A O 1
ATOM 655 N N . ASN A 1 78 ? -4.439 2.708 -25.457 1.00 79.94 78 ASN A N 1
ATOM 656 C CA . ASN A 1 78 ? -4.944 3.157 -24.164 1.00 79.94 78 ASN A CA 1
ATOM 657 C C . ASN A 1 78 ? -5.394 4.620 -24.255 1.00 79.94 78 ASN A C 1
ATOM 659 O O . ASN A 1 78 ? -4.620 5.504 -24.623 1.00 79.94 78 ASN A O 1
ATOM 663 N N . ARG A 1 79 ? -6.664 4.896 -23.927 1.00 72.31 79 ARG A N 1
ATOM 664 C CA . ARG A 1 79 ? -7.200 6.266 -23.903 1.00 72.31 79 ARG A CA 1
ATOM 665 C C . ARG A 1 79 ? -6.990 6.890 -22.530 1.00 72.31 79 ARG A C 1
ATOM 667 O O . ARG A 1 79 ? -7.616 6.475 -21.561 1.00 72.31 79 ARG A O 1
ATOM 674 N N . CYS A 1 80 ? -6.173 7.934 -22.471 1.00 66.69 80 CYS A N 1
ATOM 675 C CA . CYS A 1 80 ? -5.932 8.669 -21.235 1.00 66.69 80 CYS A CA 1
ATOM 676 C C . CYS A 1 80 ? -7.128 9.569 -20.888 1.00 66.69 80 CYS A C 1
ATOM 678 O O . CYS A 1 80 ? -7.566 10.385 -21.702 1.00 66.69 80 CYS A O 1
ATOM 680 N N . THR A 1 81 ? -7.635 9.459 -19.662 1.00 59.81 81 THR A N 1
ATOM 681 C CA . THR A 1 81 ? -8.630 10.390 -19.097 1.00 59.81 81 THR A CA 1
ATOM 682 C C . THR A 1 81 ? -7.966 11.634 -18.494 1.00 59.81 81 THR A C 1
ATOM 684 O O . THR A 1 81 ? -8.563 12.713 -18.490 1.00 59.81 81 THR A O 1
ATOM 687 N N . ARG A 1 82 ? -6.704 11.517 -18.058 1.00 51.91 82 ARG A N 1
ATOM 688 C CA . ARG A 1 82 ? -5.844 12.603 -17.567 1.00 51.91 82 ARG A CA 1
ATOM 689 C C . ARG A 1 82 ? -4.424 12.408 -18.102 1.00 51.91 82 ARG A C 1
ATOM 691 O O . ARG A 1 82 ? -3.931 11.289 -18.129 1.00 51.91 82 ARG A O 1
ATOM 698 N N . VAL A 1 83 ? -3.790 13.490 -18.553 1.00 59.03 83 VAL A N 1
ATOM 699 C CA . VAL A 1 83 ? -2.430 13.471 -19.116 1.00 59.03 83 VAL A CA 1
ATOM 700 C C . VAL A 1 83 ? -1.483 14.116 -18.108 1.00 59.03 83 VAL A C 1
ATOM 702 O O . VAL A 1 83 ? -1.722 15.255 -17.705 1.00 59.03 83 VAL A O 1
ATOM 705 N N . VAL A 1 84 ? -0.429 13.402 -17.714 1.00 59.94 84 VAL A N 1
ATOM 706 C CA . VAL A 1 84 ? 0.722 13.949 -16.983 1.00 59.94 84 VAL A CA 1
ATOM 707 C C . VAL A 1 84 ? 1.935 13.782 -17.900 1.00 59.94 84 VAL A C 1
ATOM 709 O O . VAL A 1 84 ? 2.259 12.650 -18.249 1.00 59.94 84 VAL A O 1
ATOM 712 N N . PRO A 1 85 ? 2.552 14.873 -18.381 1.00 57.44 85 PRO A N 1
ATOM 713 C CA . PRO A 1 85 ? 3.708 14.768 -19.257 1.00 57.44 85 PRO A CA 1
ATOM 714 C C . PRO A 1 85 ? 4.970 14.500 -18.430 1.00 57.44 85 PRO A C 1
ATOM 716 O O . PRO A 1 85 ? 5.397 15.355 -17.658 1.00 57.44 85 PRO A O 1
ATOM 719 N N . GLU A 1 86 ? 5.579 13.334 -18.626 1.00 56.31 86 GLU A N 1
ATOM 720 C CA . GLU A 1 86 ? 6.905 12.997 -18.105 1.00 56.31 86 GLU A CA 1
ATOM 721 C C . GLU A 1 86 ? 7.857 12.845 -19.301 1.00 56.31 86 GLU A C 1
ATOM 723 O O . GLU A 1 86 ? 7.540 12.148 -20.266 1.00 56.31 86 GLU A O 1
ATOM 728 N N . VAL A 1 87 ? 8.968 13.591 -19.308 1.00 66.62 87 VAL A N 1
ATOM 729 C CA . VAL A 1 87 ? 9.861 13.704 -20.474 1.00 66.62 87 VAL A CA 1
ATOM 730 C C . VAL A 1 87 ? 11.268 13.248 -20.079 1.00 66.62 87 VAL A C 1
ATOM 732 O O . VAL A 1 87 ? 11.948 13.996 -19.377 1.00 66.62 87 VAL A O 1
ATOM 735 N N . PRO A 1 88 ? 11.712 12.049 -20.503 1.00 54.41 88 PRO A N 1
ATOM 736 C CA . PRO A 1 88 ? 13.026 11.540 -20.126 1.00 54.41 88 PRO A CA 1
ATOM 737 C C . PRO A 1 88 ? 14.189 12.179 -20.907 1.00 54.41 88 PRO A C 1
ATOM 739 O O . PRO A 1 88 ? 15.188 12.487 -20.273 1.00 54.41 88 PRO A O 1
ATOM 742 N N . ASP A 1 89 ? 14.072 12.451 -22.223 1.00 55.31 89 ASP A N 1
ATOM 743 C CA . ASP A 1 89 ? 15.277 12.769 -23.032 1.00 55.31 89 ASP A CA 1
ATOM 744 C C . ASP A 1 89 ? 15.143 13.813 -24.173 1.00 55.31 89 ASP A C 1
ATOM 746 O O . ASP A 1 89 ? 16.138 14.434 -24.545 1.00 55.31 89 ASP A O 1
ATOM 750 N N . LEU A 1 90 ? 13.963 14.039 -24.768 1.00 58.19 90 LEU A N 1
ATOM 751 C CA . LEU A 1 90 ? 13.779 14.939 -25.928 1.00 58.19 90 LEU A CA 1
ATOM 752 C C . LEU A 1 90 ? 12.563 15.849 -25.742 1.00 58.19 90 LEU A C 1
ATOM 754 O O . LEU A 1 90 ? 11.559 15.422 -25.185 1.00 58.19 90 LEU A O 1
ATOM 758 N N . THR A 1 91 ? 12.628 17.079 -26.260 1.00 54.81 91 THR A N 1
ATOM 759 C CA . THR A 1 91 ? 11.515 18.037 -26.204 1.00 54.81 91 THR A CA 1
ATOM 760 C C . THR A 1 91 ? 10.290 17.524 -26.970 1.00 54.81 91 THR A C 1
ATOM 762 O O . THR A 1 91 ? 10.333 17.376 -28.195 1.00 54.81 91 THR A O 1
ATOM 765 N N . TYR A 1 92 ? 9.171 17.303 -26.274 1.00 65.94 92 TYR A N 1
ATOM 766 C CA . TYR A 1 92 ? 7.892 16.880 -26.860 1.00 65.94 92 TYR A CA 1
ATOM 767 C C . TYR A 1 92 ? 6.782 17.877 -26.510 1.00 65.94 92 TYR A C 1
ATOM 769 O O . TYR A 1 92 ? 6.669 18.355 -25.384 1.00 65.94 92 TYR A O 1
ATOM 777 N N . ARG A 1 93 ? 5.897 18.169 -27.475 1.00 58.84 93 ARG A N 1
ATOM 778 C CA . ARG A 1 93 ? 4.752 19.074 -27.276 1.00 58.84 93 ARG A CA 1
ATOM 779 C C . ARG A 1 93 ? 3.429 18.316 -27.301 1.00 58.84 93 ARG A C 1
ATOM 781 O O . ARG A 1 93 ? 3.031 17.786 -28.335 1.00 58.84 93 ARG A O 1
ATOM 788 N N . TRP A 1 94 ? 2.686 18.393 -26.202 1.00 60.16 94 TRP A N 1
ATOM 789 C CA . TRP A 1 94 ? 1.336 17.840 -26.098 1.00 60.16 94 TRP A CA 1
ATOM 790 C C . TRP A 1 94 ? 0.280 18.870 -26.527 1.00 60.16 94 TRP A C 1
ATOM 792 O O . TRP A 1 94 ? 0.244 19.998 -26.024 1.00 60.16 94 TRP A O 1
ATOM 802 N N . ARG A 1 95 ? -0.612 18.497 -27.457 1.00 62.81 95 ARG A N 1
ATOM 803 C CA . ARG A 1 95 ? -1.698 19.370 -27.940 1.00 62.81 95 ARG A CA 1
ATOM 804 C C . ARG A 1 95 ? -3.019 18.613 -28.081 1.00 62.81 95 ARG A C 1
ATOM 806 O O . ARG A 1 95 ? -3.147 17.747 -28.939 1.00 62.81 95 ARG A O 1
ATOM 813 N N . LEU A 1 96 ? -4.030 19.013 -27.305 1.00 67.38 96 LEU A N 1
ATOM 814 C CA . LEU A 1 96 ? -5.413 18.540 -27.452 1.00 67.38 96 LEU A CA 1
ATOM 815 C C . LEU A 1 96 ? -6.267 19.640 -28.085 1.00 67.38 96 LEU A C 1
ATOM 817 O O . LEU A 1 96 ? -6.712 20.578 -27.419 1.00 67.38 96 LEU A O 1
ATOM 821 N N . LEU A 1 97 ? -6.497 19.520 -29.394 1.00 65.69 97 LEU A N 1
ATOM 822 C CA . LEU A 1 97 ? -7.166 20.550 -30.196 1.00 65.69 97 LEU A CA 1
ATOM 823 C C . LEU A 1 97 ? -8.622 20.795 -29.777 1.00 65.69 97 LEU A C 1
ATOM 825 O O . LEU A 1 97 ? -9.038 21.948 -29.698 1.00 65.69 97 LEU A O 1
ATOM 829 N N . TYR A 1 98 ? -9.376 19.741 -29.448 1.00 60.81 98 TYR A N 1
ATOM 830 C CA . TYR A 1 98 ? -10.805 19.851 -29.119 1.00 60.81 98 TYR A CA 1
ATOM 831 C C . TYR A 1 98 ? -11.071 20.553 -27.778 1.00 60.81 98 TYR A C 1
ATOM 833 O O . TYR A 1 98 ? -12.098 21.202 -27.616 1.00 60.81 98 TYR A O 1
ATOM 841 N N . LYS A 1 99 ? -10.132 20.459 -26.828 1.00 57.41 99 LYS A N 1
ATOM 842 C CA . LYS A 1 99 ? -10.225 21.100 -25.506 1.00 57.41 99 LYS A CA 1
ATOM 843 C C . LYS A 1 99 ? -9.461 22.434 -25.443 1.00 57.41 99 LYS A C 1
ATOM 845 O O . LYS A 1 99 ? -9.441 23.064 -24.394 1.00 57.41 99 LYS A O 1
ATOM 850 N N . LYS A 1 100 ? -8.827 22.861 -26.551 1.00 54.09 100 LYS A N 1
ATOM 851 C CA . LYS A 1 100 ? -7.910 24.019 -26.633 1.00 54.09 100 LYS A CA 1
ATOM 852 C C . LYS A 1 100 ? -6.824 24.020 -25.540 1.00 54.09 100 LYS A C 1
ATOM 854 O O . LYS A 1 100 ? -6.407 25.078 -25.084 1.00 54.09 100 LYS A O 1
ATOM 859 N N . ILE A 1 101 ? -6.348 22.840 -25.132 1.00 57.81 101 ILE A N 1
ATOM 860 C CA . ILE A 1 101 ? -5.263 22.712 -24.151 1.00 57.81 101 ILE A CA 1
ATOM 861 C C . ILE A 1 101 ? -3.945 22.547 -24.906 1.00 57.81 101 ILE A C 1
ATOM 863 O O . ILE A 1 101 ? -3.767 21.604 -25.684 1.00 57.81 101 ILE A O 1
ATOM 867 N N . THR A 1 102 ? -3.019 23.468 -24.664 1.00 52.38 102 THR A N 1
ATOM 868 C CA . THR A 1 102 ? -1.629 23.399 -25.119 1.00 52.38 102 THR A CA 1
ATOM 869 C C . THR A 1 102 ? -0.738 23.425 -23.890 1.00 52.38 102 THR A C 1
ATOM 871 O O . THR A 1 102 ? -0.702 24.436 -23.193 1.00 52.38 102 THR A O 1
ATOM 874 N N . VAL A 1 103 ? -0.039 22.324 -23.621 1.00 59.84 103 VAL A N 1
ATOM 875 C CA . VAL A 1 103 ? 0.975 22.277 -22.563 1.00 59.84 103 VAL A CA 1
ATOM 876 C C . VAL A 1 103 ? 2.324 22.539 -23.229 1.00 59.84 103 VAL A C 1
ATOM 878 O O . VAL A 1 103 ? 2.711 21.820 -24.151 1.00 59.84 103 VAL A O 1
ATOM 881 N N . GLY A 1 104 ? 2.974 23.634 -22.836 1.00 45.94 104 GLY A N 1
ATOM 882 C CA . GLY A 1 104 ? 4.305 24.028 -23.300 1.00 45.94 104 GLY A CA 1
ATOM 883 C C . GLY A 1 104 ? 5.359 23.748 -22.233 1.00 45.94 104 GLY A C 1
ATOM 884 O O . GLY A 1 104 ? 5.051 23.763 -21.044 1.00 45.94 104 GLY A O 1
ATOM 885 N N . GLU A 1 105 ? 6.588 23.480 -22.666 1.00 48.19 105 GLU A N 1
ATOM 886 C CA . GLU A 1 105 ? 7.718 23.213 -21.781 1.00 48.19 105 GLU A CA 1
ATOM 887 C C . GLU A 1 105 ? 8.168 24.471 -21.036 1.00 48.19 105 GLU A C 1
ATOM 889 O O . GLU A 1 105 ? 8.433 25.510 -21.641 1.00 48.19 105 GLU A O 1
ATOM 894 N N . SER A 1 106 ? 8.357 24.336 -19.727 1.00 35.22 106 SER A N 1
ATOM 895 C CA . SER A 1 106 ? 9.402 25.070 -19.026 1.00 35.22 106 SER A CA 1
ATOM 896 C C . SER A 1 106 ? 10.015 24.158 -17.978 1.00 35.22 106 SER A C 1
ATOM 898 O O . SER A 1 106 ? 9.304 23.603 -17.139 1.00 35.22 106 SER A O 1
ATOM 900 N N . THR A 1 107 ? 11.337 24.031 -18.045 1.00 36.31 107 THR A N 1
ATOM 901 C CA . THR A 1 107 ? 12.219 23.509 -17.004 1.00 36.31 107 THR A CA 1
ATOM 902 C C . THR A 1 107 ? 11.875 24.158 -15.669 1.00 36.31 107 THR A C 1
ATOM 904 O O . THR A 1 107 ? 12.268 25.291 -15.416 1.00 36.31 107 THR A O 1
ATOM 907 N N . ASN A 1 108 ? 11.068 23.478 -14.866 1.00 29.50 108 ASN A N 1
ATOM 908 C CA . ASN A 1 108 ? 11.065 23.498 -13.411 1.00 29.50 108 ASN A CA 1
ATOM 909 C C . ASN A 1 108 ? 9.951 22.560 -12.968 1.00 29.50 108 ASN A C 1
ATOM 911 O O . ASN A 1 108 ? 8.798 22.734 -13.352 1.00 29.50 108 ASN A O 1
ATOM 915 N N . PHE A 1 109 ? 10.353 21.549 -12.202 1.00 36.72 109 PHE A N 1
ATOM 916 C CA . PHE A 1 109 ? 9.530 20.580 -11.492 1.00 36.72 109 PHE A CA 1
ATOM 917 C C . PHE A 1 109 ? 8.068 21.015 -11.323 1.00 36.72 109 PHE A C 1
ATOM 919 O O . PHE A 1 109 ? 7.728 21.726 -10.381 1.00 36.72 109 PHE A O 1
ATOM 926 N N . LEU A 1 110 ? 7.181 20.517 -12.184 1.00 30.45 110 LEU A N 1
ATOM 927 C CA . LEU A 1 110 ? 5.777 20.377 -11.819 1.00 30.45 110 LEU A CA 1
ATOM 928 C C . LEU A 1 110 ? 5.606 18.985 -11.231 1.00 30.45 110 LEU A C 1
ATOM 930 O O . LEU A 1 110 ? 5.093 18.062 -11.854 1.00 30.45 110 LEU A O 1
ATOM 934 N N . LYS A 1 111 ? 6.083 18.856 -9.992 1.00 35.91 111 LYS A N 1
ATOM 935 C CA . LYS A 1 111 ? 5.645 17.796 -9.098 1.00 35.91 111 LYS A CA 1
ATOM 936 C C . LYS A 1 111 ? 4.191 18.104 -8.762 1.00 35.91 111 LYS A C 1
ATOM 938 O O . LYS A 1 111 ? 3.919 19.038 -8.014 1.00 35.91 111 LYS A O 1
ATOM 943 N N . LEU A 1 112 ? 3.260 17.354 -9.335 1.00 32.28 112 LEU A N 1
ATOM 944 C CA . LEU A 1 112 ? 1.891 17.325 -8.839 1.00 32.28 112 LEU A CA 1
ATOM 945 C C . LEU A 1 112 ? 1.658 15.936 -8.284 1.00 32.28 112 LEU A C 1
ATOM 947 O O . LEU A 1 112 ? 1.295 15.003 -8.996 1.00 32.28 112 LEU A O 1
ATOM 951 N N . ASN A 1 113 ? 1.947 15.847 -6.988 1.00 28.17 113 ASN A N 1
ATOM 952 C CA . ASN A 1 113 ? 1.497 14.764 -6.144 1.00 28.17 113 ASN A CA 1
ATOM 953 C C . ASN A 1 113 ? 0.002 14.547 -6.387 1.00 28.17 113 ASN A C 1
ATOM 955 O O . ASN A 1 113 ? -0.776 15.498 -6.513 1.00 28.17 113 ASN A O 1
ATOM 959 N N . TYR A 1 114 ? -0.375 13.279 -6.440 1.00 33.72 114 TYR A N 1
ATOM 960 C CA . TYR A 1 114 ? -1.747 12.869 -6.243 1.00 33.72 114 TYR A CA 1
ATOM 961 C C . TYR A 1 114 ? -2.132 13.262 -4.809 1.00 33.72 114 TYR A C 1
ATOM 963 O O . TYR A 1 114 ? -1.768 12.574 -3.863 1.00 33.72 114 TYR A O 1
ATOM 971 N N . GLU A 1 115 ? -2.782 14.410 -4.631 1.00 28.19 115 GLU A N 1
ATOM 972 C CA . GLU A 1 115 ? -3.586 14.656 -3.436 1.00 28.19 115 GLU A CA 1
ATOM 973 C C . GLU A 1 115 ? -5.038 14.385 -3.819 1.00 28.19 115 GLU A C 1
ATOM 975 O O . GLU A 1 115 ? -5.652 15.128 -4.592 1.00 28.19 115 GLU A O 1
ATOM 980 N N . VAL A 1 116 ? -5.536 13.254 -3.324 1.00 36.75 116 VAL A N 1
ATOM 981 C CA . VAL A 1 116 ? -6.937 13.112 -2.930 1.00 36.75 116 VAL A CA 1
ATOM 982 C C . VAL A 1 116 ? -6.980 13.327 -1.428 1.00 36.75 116 VAL A C 1
ATOM 984 O O . VAL A 1 116 ? -6.094 12.760 -0.750 1.00 36.75 116 VAL A O 1
#

Organism: NCBI:txid34720

Sequence (116 aa):
IILFHNSTIIILTFITTLIFFIIIRSIYNKLINRFLLEHQTIEIIYEYSDFTNISFDSFIIPSNQLLPNKFRLLNVDNRCTRVVPEVPDLTYRWRLLYKKITVGESTNFLKLNYEV

pLDDT: mean 71.82, std 17.95, range [28.17, 96.62]

Secondary structure (DSSP, 8-state):
-HHHHHHHHHHHHHHHHHHHHHHHHHHT-----GGGG-HHHHHHHHHHHHHTT------BPPGGG--TTS-TTT-BSS--SS-----SSS---EEETTTTEEE---SS--------

InterPro domains:
  IPR002429 Cytochrome c oxidase subunit II-like C-terminal [PF00116] (45-85)
  IPR008972 Cupredoxin [SSF49503] (44-81)
  IPR036257 Cytochrome C oxidase subunit II, transmembrane domain superfamily [G3DSA:1.10.287.90] (1-52)
  IPR036257 Cytochrome C oxidase subunit II, transmembrane domain superfamily [SSF81464] (1-46)

Mean predicted aligned error: 15.56 Å

Foldseek 3Di:
DVVVVVVVVVVVVVVVVVVVVVVVVVVPDPDDDVVVVPCVVVVCVVVVVVVQPDDDDKAADDPVRDDPPDDHPPDIDDDDPDDDDDDDDDDDWDDDPVVRDTDHDDPDDPPDDPDD

Solvent-accessible surface area (backbone atoms only — not comparable to full-atom values): 7918 Å² total; per-residue (Å²): 106,71,66,58,51,51,55,51,50,51,53,50,54,51,53,52,52,52,53,50,50,52,53,53,53,56,74,72,47,86,76,82,62,74,74,71,72,52,55,68,61,62,52,52,52,55,55,53,56,60,62,74,71,74,80,80,84,65,51,73,56,54,81,90,77,58,56,97,92,58,57,84,91,72,42,50,74,53,80,76,92,72,87,80,93,80,74,92,86,68,96,77,80,55,73,43,76,94,78,71,46,72,59,76,92,66,101,64,89,79,79,74,75,90,78,129

Radius of gyration: 24.07 Å; Cα contacts (8 Å, |Δi|>4): 40; chains: 1; bounding box: 40×43×67 Å